Protein AF-A0A519KTC5-F1 (afdb_monomer_lite)

pLDDT: mean 96.84, std 2.58, range [85.56, 98.62]

Sequence (57 aa):
NLDWLFAYNLFRLAAICQGIAGRVRDGTAASPQAKSMAAQVPFLAEAAWSFAKKAGA

Foldseek 3Di:
DVLLVLLVVLVVLLVVLCVLLVCCVVVNRVDPVSVVSVVCNVVSNVRSVVSVVVVPD

Structure (mmCIF, N/CA/C/O backbone):
data_AF-A0A519KTC5-F1
#
_entry.id   AF-A0A519KTC5-F1
#
loop_
_atom_site.group_PDB
_atom_site.id
_atom_site.type_symbol
_atom_site.label_atom_id
_atom_site.label_alt_id
_atom_site.label_comp_id
_atom_site.label_asym_id
_atom_site.label_entity_id
_atom_site.label_seq_id
_atom_site.pdbx_PDB_ins_code
_atom_site.Cartn_x
_atom_site.Cartn_y
_atom_site.Cartn_z
_atom_site.occupancy
_atom_site.B_iso_or_equiv
_atom_site.auth_seq_id
_atom_site.auth_comp_id
_atom_site.auth_asym_id
_atom_site.auth_atom_id
_atom_site.pdbx_PDB_model_num
ATOM 1 N N . ASN A 1 1 ? 18.289 2.584 -10.122 1.00 85.56 1 ASN A N 1
ATOM 2 C CA . ASN A 1 1 ? 17.066 2.523 -10.947 1.00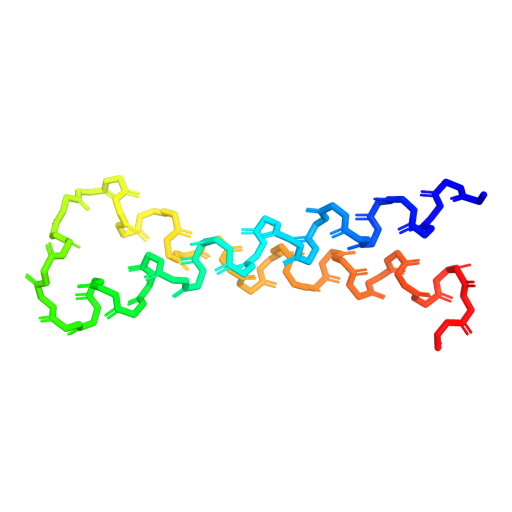 85.56 1 ASN A CA 1
ATOM 3 C C . ASN A 1 1 ? 15.929 3.164 -10.147 1.00 85.56 1 ASN A C 1
ATOM 5 O O . ASN A 1 1 ? 15.665 2.692 -9.047 1.00 85.56 1 ASN A O 1
ATOM 9 N N . LEU A 1 2 ? 15.339 4.266 -10.629 1.00 96.38 2 LEU A N 1
ATOM 10 C CA . LEU A 1 2 ? 14.283 5.004 -9.912 1.00 96.38 2 LEU A CA 1
ATOM 11 C C . LEU A 1 2 ? 12.981 4.203 -9.801 1.00 96.38 2 LEU A C 1
ATOM 13 O O . LEU A 1 2 ? 12.334 4.253 -8.758 1.00 96.38 2 LEU A O 1
ATOM 17 N N . ASP A 1 3 ? 12.635 3.416 -10.821 1.00 97.81 3 ASP A N 1
ATOM 18 C CA . ASP A 1 3 ? 11.423 2.594 -10.811 1.00 97.81 3 ASP A CA 1
ATOM 19 C C . ASP A 1 3 ? 11.460 1.563 -9.679 1.00 97.81 3 ASP A C 1
ATOM 21 O O . ASP A 1 3 ? 10.478 1.384 -8.962 1.00 97.81 3 ASP A O 1
ATOM 25 N N . TRP A 1 4 ? 12.625 0.959 -9.425 1.00 97.81 4 TRP A N 1
ATOM 26 C CA . TRP A 1 4 ? 12.794 0.038 -8.299 1.00 97.81 4 TRP A CA 1
ATOM 27 C C . TRP A 1 4 ? 12.577 0.730 -6.944 1.00 97.81 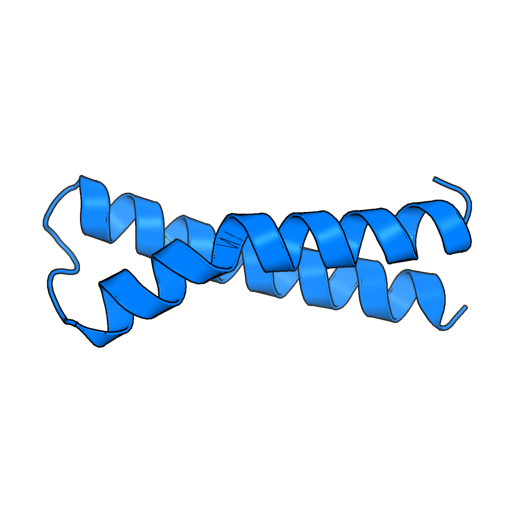4 TRP A C 1
ATOM 29 O O . TRP A 1 4 ? 11.900 0.189 -6.071 1.00 97.81 4 TRP A O 1
ATOM 39 N N . LEU A 1 5 ? 13.106 1.949 -6.772 1.00 98.25 5 LEU A N 1
ATOM 40 C CA . LEU A 1 5 ? 12.931 2.723 -5.539 1.00 98.25 5 LEU A CA 1
ATOM 41 C C . LEU A 1 5 ? 11.463 3.109 -5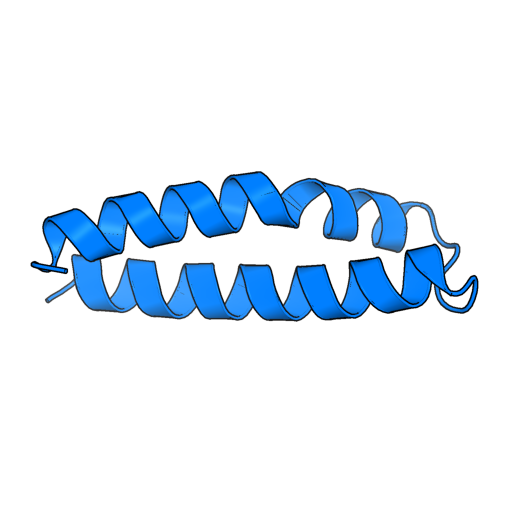.319 1.00 98.25 5 LEU A C 1
ATOM 43 O O . LEU A 1 5 ? 10.983 3.048 -4.185 1.00 98.25 5 LEU A O 1
ATOM 47 N N . PHE A 1 6 ? 10.737 3.476 -6.378 1.00 98.31 6 PHE A N 1
ATOM 48 C CA . PHE A 1 6 ? 9.302 3.745 -6.285 1.00 98.31 6 PHE A CA 1
ATOM 49 C C . PHE A 1 6 ? 8.508 2.485 -5.954 1.00 98.31 6 PHE A C 1
ATOM 51 O O . PHE A 1 6 ? 7.693 2.516 -5.032 1.00 98.31 6 PHE A O 1
ATOM 58 N N . ALA A 1 7 ? 8.785 1.371 -6.635 1.00 98.56 7 ALA A N 1
ATOM 59 C CA . ALA A 1 7 ? 8.145 0.089 -6.365 1.00 98.56 7 ALA A CA 1
ATOM 60 C C . ALA A 1 7 ? 8.324 -0.327 -4.899 1.00 98.56 7 ALA A C 1
ATOM 62 O O . ALA A 1 7 ? 7.342 -0.579 -4.203 1.00 98.56 7 ALA A O 1
ATOM 63 N N . TYR A 1 8 ? 9.565 -0.321 -4.400 1.00 98.31 8 TYR A N 1
ATOM 64 C CA . TYR A 1 8 ? 9.876 -0.683 -3.017 1.00 98.31 8 TYR A CA 1
ATOM 65 C C . TYR A 1 8 ? 9.135 0.199 -2.005 1.00 98.31 8 TYR A C 1
ATOM 67 O O . TYR A 1 8 ? 8.479 -0.312 -1.095 1.00 98.31 8 TYR A O 1
ATOM 75 N N . ASN A 1 9 ? 9.204 1.524 -2.163 1.00 98.50 9 ASN A N 1
ATOM 76 C CA . ASN A 1 9 ? 8.586 2.444 -1.209 1.00 98.50 9 ASN A CA 1
ATOM 77 C C . ASN A 1 9 ? 7.054 2.371 -1.229 1.00 98.50 9 ASN A C 1
ATOM 79 O O . ASN A 1 9 ? 6.432 2.454 -0.168 1.00 98.50 9 ASN A O 1
ATOM 83 N N . LEU A 1 10 ? 6.443 2.170 -2.399 1.00 98.56 10 LEU A N 1
ATOM 84 C CA . LEU A 1 10 ? 4.994 2.014 -2.514 1.00 98.56 10 LEU A CA 1
ATOM 85 C C . LEU A 1 10 ? 4.521 0.676 -1.941 1.00 98.56 10 LEU A C 1
ATOM 87 O O . LEU A 1 10 ? 3.547 0.668 -1.192 1.00 98.56 10 LEU A O 1
ATOM 91 N N . PHE A 1 11 ? 5.235 -0.430 -2.183 1.00 98.62 11 PHE A N 1
ATOM 92 C CA . PHE A 1 11 ? 4.927 -1.709 -1.533 1.00 98.62 11 PHE A CA 1
ATOM 93 C C . PHE A 1 11 ? 5.069 -1.620 -0.014 1.00 98.62 11 PHE A C 1
ATOM 95 O O . PHE A 1 11 ? 4.203 -2.102 0.716 1.00 98.62 11 PHE A O 1
ATOM 102 N N . ARG A 1 12 ? 6.120 -0.955 0.481 1.00 98.62 12 ARG A N 1
ATOM 103 C CA . ARG A 1 12 ? 6.301 -0.701 1.914 1.00 98.62 12 ARG A CA 1
ATOM 104 C C . ARG A 1 12 ? 5.123 0.082 2.494 1.00 98.62 12 ARG A C 1
ATOM 106 O O . ARG A 1 12 ? 4.614 -0.285 3.551 1.00 98.62 12 ARG A O 1
ATOM 113 N N . LEU A 1 13 ? 4.676 1.140 1.817 1.00 98.38 13 LEU A N 1
ATOM 114 C CA . LEU A 1 13 ? 3.533 1.933 2.267 1.00 98.38 13 LEU A CA 1
ATOM 115 C C . LEU A 1 13 ? 2.228 1.122 2.224 1.00 98.38 13 LEU A C 1
ATOM 117 O O . LEU A 1 13 ? 1.474 1.141 3.195 1.00 98.38 13 LEU A O 1
ATOM 121 N N . ALA A 1 14 ? 2.003 0.347 1.159 1.00 98.56 14 ALA A N 1
ATOM 122 C CA . ALA A 1 14 ? 0.861 -0.558 1.038 1.00 98.56 14 ALA A CA 1
ATOM 123 C C . ALA A 1 14 ? 0.824 -1.578 2.187 1.00 98.56 14 ALA A C 1
ATOM 125 O O . ALA A 1 14 ? -0.228 -1.783 2.787 1.00 98.56 14 ALA A O 1
ATOM 126 N N . ALA A 1 15 ? 1.969 -2.164 2.554 1.00 98.50 15 ALA A N 1
ATOM 127 C CA . ALA A 1 15 ? 2.073 -3.113 3.662 1.00 98.50 15 ALA A CA 1
ATOM 128 C C . ALA A 1 15 ? 1.750 -2.473 5.026 1.00 98.50 15 ALA A C 1
ATOM 130 O O . ALA A 1 15 ? 1.062 -3.081 5.848 1.00 98.50 15 ALA A O 1
ATOM 131 N N . ILE A 1 16 ? 2.180 -1.227 5.262 1.00 98.31 16 ILE A N 1
ATOM 132 C CA . ILE A 1 16 ? 1.822 -0.470 6.474 1.00 98.31 16 ILE A CA 1
ATOM 133 C C . ILE A 1 16 ? 0.304 -0.240 6.531 1.00 98.31 16 ILE A C 1
ATOM 135 O O . ILE A 1 16 ? -0.330 -0.519 7.553 1.00 98.31 16 ILE A O 1
ATOM 139 N N . CYS A 1 17 ? -0.290 0.223 5.428 1.00 98.25 17 CYS A N 1
ATOM 140 C CA . CYS A 1 17 ? -1.737 0.408 5.307 1.00 98.25 17 CYS A CA 1
ATOM 141 C C . CYS A 1 17 ? -2.503 -0.914 5.466 1.00 98.25 17 CYS A C 1
ATOM 143 O O . CYS A 1 17 ? -3.554 -0.939 6.101 1.00 98.25 17 CYS A O 1
ATOM 145 N N . GLN A 1 18 ? -1.952 -2.027 4.983 1.00 98.12 18 GLN A N 1
ATOM 146 C CA . GLN A 1 18 ? -2.548 -3.352 5.128 1.00 98.1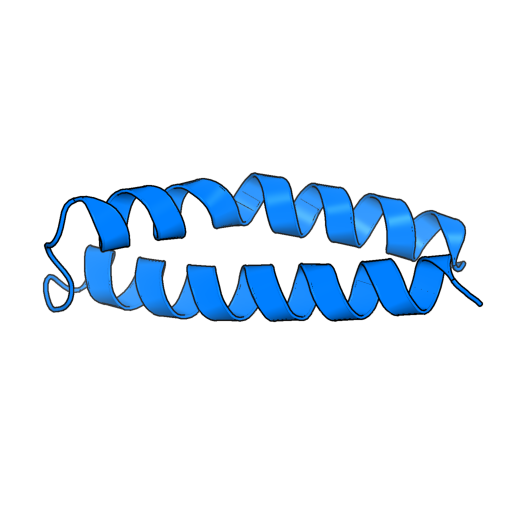2 18 GLN A CA 1
ATOM 147 C C . GLN A 1 18 ? -2.527 -3.834 6.583 1.00 98.12 18 GLN A C 1
ATOM 149 O O . GLN A 1 18 ? -3.508 -4.406 7.058 1.00 98.12 18 GLN A O 1
ATOM 154 N N . GLY A 1 19 ? -1.459 -3.546 7.332 1.00 97.69 19 GLY A N 1
ATOM 155 C CA . GLY A 1 19 ? -1.429 -3.778 8.778 1.00 97.69 19 GLY A CA 1
ATOM 156 C C . GLY A 1 19 ? -2.512 -2.983 9.520 1.00 97.69 19 GLY A C 1
ATOM 157 O O . GLY A 1 19 ? -3.138 -3.493 10.449 1.00 97.69 19 GLY A O 1
ATOM 158 N N . ILE A 1 20 ? -2.795 -1.749 9.082 1.00 97.69 20 ILE A N 1
ATOM 159 C CA . ILE A 1 20 ? -3.929 -0.961 9.590 1.00 97.69 20 ILE A CA 1
ATOM 160 C C . ILE A 1 20 ? -5.259 -1.622 9.213 1.00 97.69 20 ILE A C 1
ATOM 162 O O . ILE A 1 20 ? -6.104 -1.778 10.089 1.00 97.69 20 ILE A O 1
ATOM 166 N N . ALA A 1 21 ? -5.430 -2.055 7.962 1.00 97.19 21 ALA A N 1
ATOM 167 C CA . ALA A 1 21 ? -6.641 -2.728 7.493 1.00 97.19 21 ALA A CA 1
ATOM 168 C C . ALA A 1 21 ? -6.963 -3.994 8.305 1.00 97.19 21 ALA A C 1
ATOM 170 O O . ALA A 1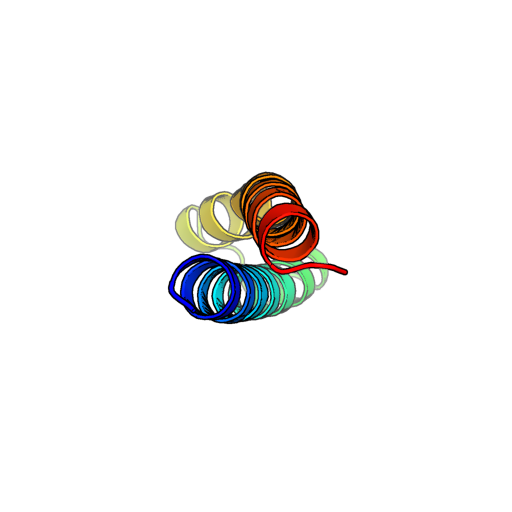 21 ? -8.118 -4.201 8.672 1.00 97.19 21 ALA A O 1
ATOM 171 N N . GLY A 1 22 ? -5.947 -4.790 8.661 1.00 97.50 22 GLY A N 1
ATOM 172 C CA . GLY A 1 22 ? -6.102 -5.931 9.569 1.00 97.50 22 GLY A CA 1
ATOM 173 C C . GLY A 1 22 ? -6.677 -5.516 10.925 1.00 97.50 22 GLY A C 1
ATOM 174 O O . GLY A 1 22 ? -7.690 -6.051 11.355 1.00 97.50 22 GLY A O 1
ATOM 175 N N . ARG A 1 23 ? -6.116 -4.474 11.550 1.00 97.75 23 ARG A N 1
ATOM 176 C CA . ARG A 1 23 ? -6.623 -3.945 12.831 1.00 97.75 23 ARG A CA 1
ATOM 177 C C . ARG A 1 23 ? -8.018 -3.323 12.729 1.00 97.75 23 ARG A C 1
ATOM 179 O O . ARG A 1 23 ? -8.785 -3.403 13.684 1.00 97.75 23 ARG A O 1
ATOM 186 N N . VAL A 1 24 ? -8.359 -2.705 11.594 1.00 96.31 24 VAL A N 1
ATOM 187 C CA . VAL A 1 24 ? -9.716 -2.195 11.317 1.00 96.31 24 VAL A CA 1
ATOM 188 C C . VAL A 1 24 ? -10.706 -3.356 11.255 1.00 96.31 24 VAL A C 1
ATOM 190 O O . VAL A 1 24 ? -11.745 -3.300 11.908 1.00 96.31 24 VAL A O 1
ATOM 193 N N . ARG A 1 25 ? -10.372 -4.416 10.507 1.00 95.31 25 ARG A N 1
ATOM 194 C CA . ARG A 1 25 ? -11.180 -5.638 10.402 1.00 95.31 25 ARG A CA 1
ATOM 195 C C . ARG A 1 25 ? -11.378 -6.294 11.766 1.00 95.31 25 ARG A C 1
ATOM 197 O O . ARG A 1 25 ? -12.490 -6.687 12.092 1.00 95.31 25 ARG A O 1
ATOM 204 N N . ASP A 1 26 ? -10.316 -6.361 12.561 1.00 96.44 26 ASP A N 1
ATOM 205 C CA . ASP A 1 26 ? -10.3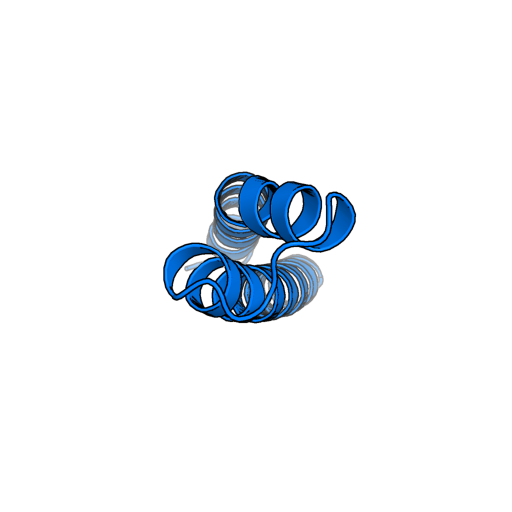32 -6.979 13.886 1.00 96.44 26 ASP A CA 1
ATOM 206 C C . ASP A 1 26 ? -10.955 -6.050 14.959 1.00 96.44 26 ASP A C 1
ATOM 208 O O . ASP A 1 26 ? -10.988 -6.390 16.138 1.00 96.44 26 ASP A O 1
ATOM 212 N N . GLY A 1 27 ? -11.436 -4.857 14.580 1.00 92.88 27 GLY A N 1
ATOM 213 C CA . GLY A 1 27 ? -12.123 -3.911 15.469 1.00 92.88 27 GLY A CA 1
ATOM 214 C C . GLY A 1 27 ? -11.219 -3.141 16.441 1.00 92.88 27 GLY A C 1
ATOM 215 O O . GLY A 1 27 ? -11.715 -2.362 17.250 1.00 92.88 27 GLY A O 1
ATOM 216 N N . THR A 1 28 ? -9.897 -3.307 16.354 1.00 94.25 28 THR A N 1
ATOM 217 C CA . THR A 1 28 ? -8.913 -2.679 17.258 1.00 94.25 28 THR A CA 1
ATOM 218 C C . THR A 1 28 ? -8.433 -1.304 16.782 1.00 94.25 28 THR A C 1
ATOM 220 O O . THR A 1 28 ? -7.857 -0.547 17.560 1.00 94.25 28 THR A O 1
ATOM 223 N N . ALA A 1 29 ? -8.702 -0.936 15.523 1.00 90.31 29 ALA A N 1
ATOM 224 C CA . ALA A 1 29 ? -8.455 0.400 14.977 1.00 90.31 29 ALA A CA 1
ATOM 225 C C . ALA A 1 29 ? -9.714 0.953 14.284 1.00 90.31 29 ALA A C 1
ATOM 227 O O . ALA A 1 29 ? -9.902 0.777 13.085 1.00 90.31 29 ALA A O 1
ATOM 228 N N . ALA A 1 30 ? -10.590 1.632 15.033 1.00 87.88 30 ALA A N 1
ATOM 229 C CA . ALA A 1 30 ? -11.914 2.051 14.549 1.00 87.88 30 ALA A CA 1
ATOM 230 C C . ALA A 1 30 ? -12.015 3.516 14.068 1.00 87.88 30 ALA A C 1
ATOM 232 O O . ALA A 1 30 ? -13.096 3.951 13.660 1.00 87.88 30 ALA A O 1
ATOM 233 N N . SER A 1 31 ? -10.924 4.291 14.107 1.00 95.00 31 SER A N 1
ATOM 234 C CA . SER A 1 31 ? -10.969 5.713 13.739 1.00 95.00 31 SER A CA 1
ATOM 235 C C . SER A 1 31 ? -11.263 5.921 12.242 1.00 95.00 31 SER A C 1
ATOM 237 O O . SER A 1 31 ? -10.878 5.090 11.411 1.00 95.00 31 SER A O 1
ATOM 239 N N . PRO A 1 32 ? -11.908 7.040 11.851 1.00 94.38 32 PRO A N 1
ATOM 240 C CA . PRO A 1 32 ? -12.134 7.371 10.441 1.00 94.38 32 PRO A CA 1
ATOM 241 C C . PRO A 1 32 ? -10.845 7.381 9.605 1.00 94.38 32 PRO A C 1
ATOM 243 O O . PRO A 1 32 ? -10.844 6.941 8.458 1.00 94.38 32 PRO A O 1
ATOM 246 N N . GLN A 1 33 ? -9.731 7.815 10.200 1.00 95.81 33 GLN A N 1
ATOM 247 C CA . GLN A 1 33 ? -8.408 7.820 9.577 1.00 95.81 33 GLN A CA 1
ATOM 248 C C . GLN A 1 33 ? -7.874 6.400 9.342 1.00 95.81 33 GLN A C 1
ATOM 250 O O . GLN A 1 33 ? -7.288 6.128 8.300 1.00 95.81 33 GLN A O 1
ATOM 255 N N . ALA A 1 34 ? -8.097 5.462 10.269 1.00 95.56 34 ALA A N 1
ATOM 256 C CA . ALA A 1 34 ? -7.691 4.071 10.070 1.00 95.56 34 ALA A CA 1
ATOM 257 C C . ALA A 1 34 ? -8.438 3.440 8.884 1.00 95.56 34 ALA A C 1
ATOM 259 O O . ALA A 1 34 ? -7.833 2.756 8.059 1.00 95.56 34 ALA A O 1
ATOM 260 N N . LYS A 1 35 ? -9.738 3.738 8.751 1.00 94.94 35 LYS A N 1
ATOM 261 C CA . LYS A 1 35 ? -10.552 3.292 7.612 1.00 94.94 35 LYS A CA 1
ATOM 262 C C . LYS A 1 35 ? -10.078 3.904 6.294 1.00 94.94 35 LYS A C 1
ATOM 264 O O . LYS A 1 35 ? -9.978 3.184 5.303 1.00 94.94 35 LYS A O 1
ATOM 269 N N . SER A 1 36 ? -9.746 5.198 6.275 1.00 96.38 36 SER A N 1
ATOM 270 C CA . SER A 1 36 ? -9.240 5.840 5.058 1.00 96.38 36 SER A CA 1
ATOM 271 C C . SER A 1 36 ? -7.880 5.282 4.640 1.00 96.38 36 SER A C 1
ATOM 273 O O . SER A 1 36 ? -7.691 5.014 3.459 1.00 96.38 36 SER A O 1
ATOM 275 N N . MET A 1 37 ? -6.969 5.021 5.586 1.00 96.94 37 MET A N 1
ATOM 276 C CA . MET A 1 37 ? -5.672 4.386 5.313 1.00 96.94 37 MET A CA 1
ATOM 277 C C . MET A 1 37 ? -5.827 2.949 4.806 1.00 96.94 37 MET A C 1
ATOM 279 O O . MET A 1 37 ? -5.140 2.566 3.863 1.00 96.94 37 MET A O 1
ATOM 283 N N . ALA A 1 38 ? -6.742 2.166 5.387 1.00 96.44 38 ALA A N 1
ATOM 284 C CA . ALA A 1 38 ? -7.043 0.813 4.922 1.00 96.44 38 ALA A CA 1
ATOM 285 C C . ALA A 1 38 ? -7.550 0.804 3.468 1.00 96.44 38 ALA A C 1
ATOM 287 O O . ALA A 1 38 ? -7.147 -0.045 2.677 1.00 96.44 38 ALA A O 1
ATOM 288 N N . ALA A 1 39 ? -8.369 1.789 3.089 1.00 97.00 39 ALA A N 1
ATOM 289 C CA . ALA A 1 39 ? -8.875 1.922 1.724 1.00 97.00 39 ALA A CA 1
ATOM 290 C C . ALA A 1 39 ? -7.787 2.259 0.681 1.00 97.00 39 ALA A C 1
ATOM 292 O O . ALA A 1 39 ? -8.010 2.046 -0.507 1.00 97.00 39 ALA A O 1
ATOM 293 N N . GLN A 1 40 ? -6.611 2.755 1.092 1.00 97.56 40 GLN A N 1
ATOM 294 C CA . GLN A 1 40 ? -5.512 3.090 0.170 1.00 97.56 40 GLN A CA 1
ATOM 295 C C . GLN A 1 40 ? -4.700 1.874 -0.296 1.00 97.56 40 GLN A C 1
ATOM 297 O O . GLN A 1 40 ? -3.983 1.970 -1.290 1.00 97.56 40 GLN A O 1
ATOM 302 N N . VAL A 1 41 ? -4.786 0.736 0.406 1.00 98.25 41 VAL A N 1
ATOM 303 C CA . VAL A 1 41 ? -3.975 -0.462 0.124 1.00 98.25 41 VAL A CA 1
ATOM 304 C C . VAL A 1 41 ? -3.995 -0.891 -1.350 1.00 98.25 41 VAL A C 1
ATOM 306 O O . VAL A 1 41 ? -2.902 -1.029 -1.906 1.00 98.25 41 VAL A O 1
ATOM 309 N N . PRO A 1 42 ? -5.159 -1.095 -2.008 1.00 97.94 42 PRO A N 1
ATOM 310 C CA . PRO A 1 42 ? -5.183 -1.572 -3.392 1.00 97.94 42 PRO A CA 1
ATOM 311 C C . PRO A 1 42 ? -4.496 -0.592 -4.349 1.00 97.94 42 PRO A C 1
ATOM 313 O O . PRO A 1 42 ? -3.641 -1.003 -5.128 1.00 97.94 42 PRO A O 1
ATOM 316 N N . PHE A 1 43 ? -4.766 0.710 -4.218 1.00 98.06 43 PHE A N 1
ATOM 317 C CA . PHE A 1 43 ? -4.169 1.739 -5.074 1.00 98.06 43 PHE A CA 1
ATOM 318 C C . PHE A 1 43 ? -2.644 1.811 -4.924 1.00 98.06 43 PHE A C 1
ATOM 320 O O . PHE A 1 43 ? -1.918 1.925 -5.912 1.00 98.06 43 PHE A O 1
ATOM 327 N N . LEU A 1 44 ? -2.141 1.709 -3.690 1.00 98.38 44 LEU A N 1
ATOM 328 C CA . LEU A 1 44 ? -0.703 1.705 -3.421 1.00 98.38 44 LEU A CA 1
ATOM 329 C C . LEU A 1 44 ? -0.021 0.453 -3.978 1.00 98.38 44 LEU A C 1
ATOM 331 O O . LEU A 1 44 ? 1.060 0.557 -4.556 1.00 98.38 44 LEU A O 1
ATOM 335 N N . ALA A 1 45 ? -0.649 -0.715 -3.830 1.00 98.44 45 ALA A N 1
ATOM 336 C CA . ALA A 1 45 ? -0.126 -1.975 -4.348 1.00 98.44 45 ALA A CA 1
ATOM 337 C C . ALA A 1 45 ? -0.108 -2.002 -5.886 1.00 98.44 45 ALA A C 1
ATOM 339 O O . ALA A 1 45 ? 0.888 -2.414 -6.481 1.00 98.44 45 ALA A O 1
ATOM 340 N N . GLU A 1 46 ? -1.162 -1.509 -6.538 1.00 98.62 46 GLU A N 1
ATOM 341 C CA . GLU A 1 46 ? -1.229 -1.385 -7.998 1.00 98.62 46 GLU A CA 1
ATOM 342 C C . GLU A 1 46 ? -0.168 -0.421 -8.540 1.00 98.62 46 GLU A C 1
ATOM 344 O O . GLU A 1 46 ? 0.539 -0.742 -9.502 1.00 98.62 46 GLU A O 1
ATOM 349 N N . ALA A 1 47 ? 0.001 0.739 -7.898 1.00 98.44 47 ALA A N 1
ATOM 350 C CA . ALA A 1 47 ? 1.044 1.692 -8.260 1.00 98.44 47 ALA A CA 1
ATOM 351 C C . ALA A 1 47 ? 2.443 1.081 -8.083 1.00 98.44 47 ALA A C 1
ATOM 353 O O . ALA A 1 47 ? 3.276 1.177 -8.988 1.00 98.44 47 ALA A O 1
ATOM 354 N N . ALA A 1 48 ? 2.690 0.397 -6.960 1.00 98.44 48 ALA A N 1
ATOM 355 C CA . ALA A 1 48 ? 3.948 -0.297 -6.705 1.00 98.44 48 ALA A CA 1
ATOM 356 C C . ALA A 1 48 ? 4.253 -1.342 -7.787 1.00 98.44 48 ALA A C 1
ATOM 358 O O . ALA A 1 48 ? 5.363 -1.376 -8.319 1.00 98.44 48 ALA A O 1
ATOM 359 N N . TRP A 1 49 ? 3.254 -2.145 -8.167 1.00 98.56 49 TRP A N 1
ATOM 360 C CA . TRP A 1 49 ? 3.387 -3.154 -9.215 1.00 98.56 49 TRP A CA 1
ATOM 361 C C . TRP A 1 49 ? 3.665 -2.543 -10.592 1.00 98.56 49 TRP A C 1
ATOM 363 O O . TRP A 1 49 ? 4.481 -3.060 -11.354 1.00 98.56 49 TRP A O 1
ATOM 373 N N . SER A 1 50 ? 3.045 -1.404 -10.909 1.00 98.56 50 SER A N 1
ATOM 374 C CA . SER A 1 50 ? 3.334 -0.658 -12.138 1.00 98.56 50 SER A CA 1
ATOM 375 C C . SER A 1 50 ? 4.812 -0.262 -12.233 1.00 98.56 50 SER A C 1
ATOM 377 O O . SER A 1 50 ? 5.444 -0.485 -13.266 1.00 98.56 50 SER A O 1
ATOM 379 N N . PHE A 1 51 ? 5.392 0.257 -11.146 1.00 98.38 51 PHE A N 1
ATOM 380 C CA . PHE A 1 51 ? 6.819 0.580 -11.092 1.00 98.38 51 PHE A CA 1
ATOM 381 C C . PHE A 1 51 ? 7.713 -0.666 -11.081 1.00 98.38 51 PHE A C 1
ATOM 383 O O . PHE A 1 51 ? 8.756 -0.666 -11.729 1.00 98.38 51 PHE A O 1
ATOM 390 N N . ALA A 1 52 ? 7.298 -1.754 -10.427 1.00 98.31 52 ALA A N 1
ATOM 391 C CA . ALA A 1 52 ? 8.050 -3.008 -10.428 1.00 98.31 52 ALA A CA 1
ATOM 392 C C . ALA A 1 52 ? 8.216 -3.570 -11.849 1.00 98.31 52 ALA A C 1
ATOM 394 O O . ALA A 1 52 ? 9.328 -3.911 -12.245 1.00 98.31 52 ALA A O 1
ATOM 395 N N . LYS A 1 53 ? 7.145 -3.564 -12.655 1.00 98.38 53 LYS A N 1
ATOM 396 C CA . LYS A 1 53 ? 7.213 -3.965 -14.070 1.00 98.38 53 LYS A CA 1
ATOM 397 C C . LYS A 1 53 ? 8.161 -3.080 -14.884 1.00 98.38 53 LYS A C 1
ATOM 399 O O . LYS A 1 53 ? 8.929 -3.593 -15.688 1.00 98.38 53 LYS A O 1
ATOM 404 N N . LYS A 1 54 ? 8.163 -1.759 -14.656 1.00 97.88 54 LYS A N 1
ATOM 405 C CA . LYS A 1 54 ? 9.122 -0.834 -15.304 1.00 97.88 54 LYS A CA 1
ATOM 406 C C . LYS A 1 54 ? 10.569 -1.105 -14.884 1.00 97.88 54 LYS A C 1
ATOM 408 O O . LYS A 1 54 ? 11.486 -0.898 -15.670 1.00 97.88 54 LYS A O 1
ATOM 413 N N . ALA A 1 55 ? 10.767 -1.599 -13.663 1.00 97.19 55 ALA A N 1
ATOM 414 C CA . ALA A 1 55 ? 12.068 -2.011 -13.153 1.00 97.19 55 ALA A CA 1
ATOM 415 C C . ALA A 1 55 ? 12.519 -3.407 -13.635 1.00 97.19 55 ALA A C 1
ATOM 417 O O . ALA A 1 55 ? 13.685 -3.740 -13.421 1.00 97.19 55 ALA A O 1
ATOM 418 N N . GLY A 1 56 ? 11.641 -4.187 -14.284 1.00 96.44 56 GLY A N 1
ATOM 419 C CA . GLY A 1 56 ? 11.947 -5.498 -14.873 1.00 96.44 56 GLY A CA 1
ATOM 420 C C . GLY A 1 56 ? 11.441 -6.726 -14.102 1.00 96.44 56 GLY A C 1
ATOM 421 O O . GLY A 1 56 ? 12.038 -7.790 -14.246 1.00 96.44 56 GLY A O 1
ATOM 422 N N . ALA A 1 57 ? 10.406 -6.581 -13.264 1.00 92.81 57 ALA A N 1
ATOM 423 C CA . ALA A 1 57 ? 9.733 -7.695 -12.577 1.00 92.81 57 ALA A CA 1
ATOM 424 C C . ALA A 1 57 ? 8.871 -8.571 -13.503 1.00 92.81 57 ALA A C 1
ATOM 426 O O . ALA A 1 57 ? 8.325 -8.028 -14.493 1.00 92.81 57 ALA A O 1
#

Secondary structure (DSSP, 8-state):
-HHHHHHHHHHHHHHHHHHHHHHHHTTS--SHHHHHHHHTHHHHHHHHHHHHHHHT-

Radius of gyration: 12.81 Å; chains: 1; bounding box: 29×16×33 Å